Protein AF-A0A1U7SI12-F1 (afdb_monomer_lite)

Structure (mmCIF, N/CA/C/O backbone):
data_AF-A0A1U7SI12-F1
#
_entry.id   AF-A0A1U7SI12-F1
#
loop_
_atom_site.group_PDB
_atom_site.id
_atom_site.type_symbol
_atom_site.label_atom_id
_atom_site.label_alt_id
_atom_site.label_comp_id
_atom_site.label_asym_id
_atom_site.label_entity_id
_atom_site.label_seq_id
_atom_site.pdbx_PDB_ins_code
_atom_site.Cartn_x
_atom_site.Cartn_y
_atom_site.Cartn_z
_atom_site.occupancy
_atom_site.B_iso_or_equiv
_atom_site.auth_seq_id
_atom_site.auth_comp_id
_atom_site.auth_asym_id
_atom_site.auth_atom_id
_atom_site.pdbx_PDB_model_num
ATOM 1 N N . MET A 1 1 ? 0.589 -12.689 -17.140 1.00 35.66 1 MET A N 1
ATOM 2 C CA . MET A 1 1 ? -0.240 -11.622 -17.736 1.00 35.66 1 MET A CA 1
ATOM 3 C C . MET A 1 1 ? 0.011 -10.347 -16.959 1.00 35.66 1 MET A C 1
ATOM 5 O O . MET A 1 1 ? -0.126 -10.357 -15.743 1.00 35.66 1 MET A O 1
ATOM 9 N N . ALA A 1 2 ? 0.481 -9.301 -17.633 1.00 42.28 2 ALA A N 1
ATOM 10 C CA . ALA A 1 2 ? 0.691 -8.000 -17.023 1.00 42.28 2 ALA A CA 1
ATOM 11 C C . ALA A 1 2 ? -0.691 -7.340 -16.863 1.00 42.28 2 ALA A C 1
ATOM 13 O O . ALA A 1 2 ? -1.320 -6.998 -17.858 1.00 42.28 2 ALA A O 1
ATOM 14 N N . LEU A 1 3 ? -1.154 -7.161 -15.622 1.00 52.12 3 LEU A N 1
ATOM 15 C CA . LEU A 1 3 ? -2.296 -6.296 -15.285 1.00 52.12 3 LEU A CA 1
ATOM 16 C C . LEU A 1 3 ? -1.842 -4.918 -14.734 1.00 52.12 3 LEU A C 1
ATOM 18 O O . LEU A 1 3 ? -2.408 -4.471 -13.738 1.00 52.12 3 LEU A O 1
ATOM 22 N N . PRO A 1 4 ? -0.798 -4.235 -15.256 1.00 55.94 4 PRO A N 1
ATOM 23 C CA . PRO A 1 4 ? -0.305 -3.020 -14.614 1.00 55.94 4 PRO A CA 1
ATOM 24 C C . PRO A 1 4 ? -1.288 -1.856 -14.774 1.00 55.94 4 PRO A C 1
ATOM 26 O O . PRO A 1 4 ? -1.370 -1.011 -13.889 1.00 55.94 4 PRO A O 1
ATOM 29 N N . VAL A 1 5 ? -2.093 -1.837 -15.841 1.00 60.19 5 VAL A N 1
ATOM 30 C CA . VAL A 1 5 ? -3.100 -0.793 -16.061 1.00 60.19 5 VAL A CA 1
ATOM 31 C C . VAL A 1 5 ? -4.470 -1.335 -15.665 1.00 60.19 5 VAL A C 1
ATOM 33 O O . VAL A 1 5 ? -4.995 -2.246 -16.296 1.00 60.19 5 VAL A O 1
ATOM 36 N N . GLY A 1 6 ? -5.036 -0.796 -14.585 1.00 80.12 6 GLY A N 1
ATOM 37 C CA . GLY A 1 6 ? -6.414 -1.081 -14.175 1.00 80.12 6 GLY A CA 1
ATOM 38 C C . GLY A 1 6 ? -6.603 -2.135 -13.081 1.00 80.12 6 GLY A C 1
ATOM 39 O O . GLY A 1 6 ? -7.745 -2.340 -12.679 1.00 80.12 6 GLY A O 1
ATOM 40 N N . ARG A 1 7 ? -5.545 -2.755 -12.524 1.00 88.31 7 ARG A N 1
ATOM 41 C CA . ARG A 1 7 ? -5.695 -3.729 -11.414 1.00 88.31 7 ARG A CA 1
ATOM 42 C C . ARG A 1 7 ? -6.519 -3.171 -10.256 1.00 88.31 7 ARG A C 1
ATOM 44 O O . ARG A 1 7 ? -7.428 -3.843 -9.797 1.00 88.31 7 ARG A O 1
ATOM 51 N N . GLY A 1 8 ? -6.214 -1.950 -9.810 1.00 88.25 8 GLY A N 1
ATOM 52 C CA . GLY A 1 8 ? -6.926 -1.323 -8.693 1.00 88.25 8 GLY A CA 1
ATOM 53 C C . GLY A 1 8 ? -8.428 -1.172 -8.950 1.00 88.25 8 GLY A C 1
ATOM 54 O O . GLY A 1 8 ? -9.215 -1.413 -8.045 1.00 88.25 8 GLY A O 1
ATOM 55 N N . MET A 1 9 ? -8.818 -0.852 -10.189 1.00 90.56 9 MET A N 1
ATOM 56 C CA . MET A 1 9 ? -10.222 -0.784 -10.601 1.00 90.56 9 MET A CA 1
ATOM 57 C C . MET A 1 9 ? -10.852 -2.179 -10.665 1.00 90.56 9 MET A C 1
ATOM 59 O O . MET A 1 9 ? -11.943 -2.384 -10.149 1.00 90.56 9 MET A O 1
ATOM 63 N N . PHE A 1 10 ? -10.151 -3.143 -11.265 1.00 92.19 10 PHE A N 1
ATOM 64 C CA . PHE A 1 10 ? -10.634 -4.515 -11.420 1.00 92.19 10 PHE A CA 1
ATOM 65 C C . PHE A 1 10 ? -10.859 -5.225 -10.077 1.00 92.19 10 PHE A C 1
ATOM 67 O O . PHE A 1 10 ? -11.809 -5.986 -9.938 1.00 92.19 10 PHE A O 1
ATOM 74 N N . THR A 1 11 ? -9.996 -4.980 -9.088 1.00 93.25 11 THR A N 1
ATOM 75 C CA . THR A 1 11 ? -10.081 -5.616 -7.765 1.00 93.25 11 THR A CA 1
ATOM 76 C C . THR A 1 11 ? -10.726 -4.730 -6.706 1.00 93.25 11 THR A C 1
ATOM 78 O O . THR A 1 11 ? -10.615 -5.048 -5.527 1.00 93.25 11 THR A O 1
ATOM 81 N N . LEU A 1 12 ? -11.331 -3.596 -7.070 1.00 94.31 12 LEU A N 1
ATOM 82 C CA . LEU A 1 12 ? -11.880 -2.650 -6.097 1.00 94.31 12 LEU A CA 1
ATOM 83 C C . LEU A 1 12 ? -12.870 -3.362 -5.163 1.00 94.31 12 LEU A C 1
ATOM 85 O O . LEU A 1 12 ? -13.798 -4.024 -5.622 1.00 94.31 12 LEU A O 1
ATOM 89 N N . PHE A 1 13 ? -12.650 -3.237 -3.852 1.00 94.94 13 PHE A N 1
ATOM 90 C CA . PHE A 1 13 ? -13.490 -3.844 -2.810 1.00 94.94 13 PHE A CA 1
ATOM 91 C C . PHE A 1 13 ? -13.708 -5.363 -2.927 1.00 94.94 13 PHE A C 1
ATOM 93 O O . PHE A 1 13 ? -14.691 -5.893 -2.410 1.00 94.94 13 PHE A O 1
ATOM 100 N N . SER A 1 14 ? -12.786 -6.087 -3.564 1.00 94.06 14 SER A N 1
ATOM 101 C CA . SER A 1 14 ? -12.907 -7.530 -3.783 1.00 94.06 14 SER A CA 1
ATOM 102 C C . SER A 1 14 ? -12.294 -8.395 -2.672 1.00 94.06 14 SER A C 1
ATOM 104 O O . SER A 1 14 ? -12.282 -9.618 -2.798 1.00 94.06 14 SER A O 1
ATOM 106 N N . TYR A 1 15 ? -11.710 -7.806 -1.623 1.00 94.19 15 TYR A N 1
ATOM 107 C CA . TYR A 1 15 ? -10.921 -8.528 -0.620 1.00 94.19 15 TYR A CA 1
ATOM 108 C C . TYR A 1 15 ? -11.236 -8.088 0.812 1.00 94.19 15 TYR A C 1
ATOM 110 O O . TYR A 1 15 ? -11.331 -6.896 1.098 1.00 94.19 15 TYR A O 1
ATOM 118 N N . HIS A 1 16 ? -11.302 -9.057 1.725 1.00 93.75 16 HI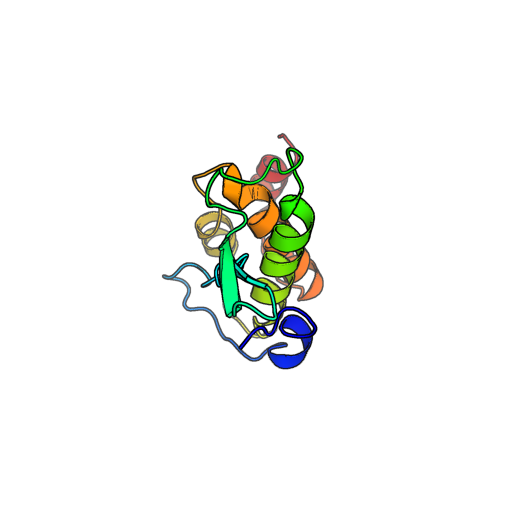S A N 1
ATOM 119 C CA . HIS A 1 16 ? -11.421 -8.836 3.165 1.00 93.75 16 HIS A CA 1
ATOM 120 C C . HIS A 1 16 ? -10.142 -9.353 3.846 1.00 93.75 16 HIS A C 1
ATOM 122 O O . HIS A 1 16 ? -9.909 -10.562 3.830 1.00 93.75 16 HIS A O 1
ATOM 128 N N . PRO A 1 17 ? -9.280 -8.475 4.394 1.00 92.25 17 PRO A N 1
ATOM 129 C CA . PRO A 1 17 ? -8.052 -8.886 5.065 1.00 92.25 17 PRO A CA 1
ATOM 130 C C . PRO A 1 17 ? -8.296 -9.743 6.304 1.00 92.25 17 PRO A C 1
ATOM 132 O O . PRO A 1 17 ? -9.235 -9.504 7.063 1.00 92.25 17 PRO A O 1
ATOM 135 N N . VAL A 1 18 ? -7.384 -10.686 6.534 1.00 91.50 18 VAL A N 1
ATOM 136 C CA . VAL A 1 18 ? -7.276 -11.416 7.796 1.00 91.50 18 VAL A CA 1
ATOM 137 C C . VAL A 1 18 ? -6.407 -10.580 8.750 1.00 91.50 18 VAL A C 1
ATOM 139 O O . VAL A 1 18 ? -5.267 -10.274 8.395 1.00 91.50 18 VAL A O 1
ATOM 142 N N . PRO A 1 19 ? -6.888 -10.198 9.949 1.00 86.75 19 PRO A N 1
ATOM 143 C CA . PRO A 1 19 ? -6.142 -9.329 10.870 1.00 86.75 19 PRO A CA 1
ATOM 144 C C . PRO A 1 19 ? -4.787 -9.881 11.335 1.00 86.75 19 PRO A C 1
ATOM 146 O O . PRO A 1 19 ? -3.938 -9.137 11.812 1.00 86.75 19 PRO A O 1
ATOM 149 N N . THR A 1 20 ? -4.566 -11.187 11.215 1.00 89.88 20 THR A N 1
ATOM 150 C CA . THR A 1 20 ? -3.314 -11.844 11.615 1.00 89.88 20 THR A CA 1
ATOM 151 C C . THR A 1 20 ? -2.303 -11.964 10.477 1.00 89.88 20 THR A C 1
ATOM 153 O O . THR A 1 20 ? -1.251 -12.568 10.667 1.00 89.88 20 THR A O 1
ATOM 156 N N . GLU A 1 21 ? -2.600 -11.414 9.297 1.00 90.44 21 GLU A N 1
ATOM 157 C CA . GLU A 1 21 ? -1.756 -11.536 8.110 1.00 90.44 21 GLU A CA 1
ATOM 158 C C . GLU A 1 21 ? -1.487 -10.172 7.463 1.00 90.44 21 GLU A C 1
ATOM 160 O O . GLU A 1 21 ? -2.359 -9.292 7.460 1.00 90.44 21 GLU A O 1
ATOM 165 N N . PRO A 1 22 ? -0.288 -9.967 6.886 1.00 90.56 22 PRO A N 1
ATOM 166 C CA . PRO A 1 22 ? -0.019 -8.766 6.119 1.00 90.56 22 PRO A CA 1
ATOM 167 C C . PRO A 1 22 ? -0.800 -8.815 4.804 1.00 90.56 22 PRO A C 1
ATOM 169 O O . PRO A 1 22 ? -1.064 -9.876 4.236 1.00 90.56 22 PRO A O 1
ATOM 172 N N . LEU A 1 23 ? -1.143 -7.648 4.277 1.00 91.81 23 LEU A N 1
ATOM 173 C CA . LEU A 1 23 ? -1.773 -7.534 2.978 1.00 91.81 23 LEU A CA 1
ATOM 174 C C . LEU A 1 23 ? -0.799 -8.017 1.894 1.00 91.81 23 LEU A C 1
ATOM 176 O O . LEU A 1 23 ? 0.283 -7.445 1.745 1.00 91.81 23 LEU A O 1
ATOM 180 N N . PRO A 1 24 ? -1.173 -9.007 1.066 1.00 90.69 24 PRO A N 1
ATOM 181 C CA . PRO A 1 24 ? -0.307 -9.430 -0.019 1.00 90.69 24 PRO A CA 1
ATOM 182 C C . PRO A 1 24 ? -0.267 -8.342 -1.098 1.00 90.69 24 PRO A C 1
ATOM 184 O O . PRO A 1 24 ? -1.293 -8.036 -1.725 1.00 90.69 24 PRO A O 1
ATOM 187 N N . ILE A 1 25 ? 0.923 -7.779 -1.320 1.00 90.56 25 ILE A N 1
ATOM 188 C CA . ILE A 1 25 ? 1.232 -6.844 -2.406 1.00 90.56 25 ILE A CA 1
ATOM 189 C C . ILE A 1 25 ? 2.029 -7.614 -3.474 1.00 90.56 25 ILE A C 1
ATOM 191 O O . ILE A 1 25 ? 3.141 -8.068 -3.202 1.00 90.56 25 ILE A O 1
ATOM 195 N N . PRO A 1 26 ? 1.474 -7.828 -4.682 1.00 88.88 26 PRO A N 1
ATOM 196 C CA . PRO A 1 26 ? 2.183 -8.536 -5.746 1.00 88.88 26 PRO A CA 1
ATOM 197 C C . PRO A 1 26 ? 3.437 -7.774 -6.181 1.00 88.88 26 PRO A C 1
ATOM 199 O O . PRO A 1 26 ? 3.367 -6.565 -6.379 1.00 88.88 26 PRO A O 1
ATOM 202 N N . LYS A 1 27 ? 4.555 -8.473 -6.401 1.00 87.75 27 LYS A N 1
ATOM 203 C CA . LYS A 1 27 ? 5.787 -7.853 -6.913 1.00 87.75 27 LYS A CA 1
ATOM 204 C C . LYS A 1 27 ? 5.580 -7.292 -8.320 1.00 87.75 27 LYS A C 1
ATOM 206 O O . LYS A 1 27 ? 4.895 -7.903 -9.146 1.00 87.75 27 LYS A O 1
ATOM 211 N N . LEU A 1 28 ? 6.218 -6.161 -8.608 1.00 85.62 28 LEU A N 1
ATOM 212 C CA . LEU A 1 28 ? 6.275 -5.624 -9.963 1.00 85.62 28 LEU A CA 1
ATOM 213 C C . LEU A 1 28 ? 7.051 -6.579 -10.870 1.00 85.62 28 LEU A C 1
ATOM 215 O O . LEU A 1 28 ? 8.161 -7.001 -10.550 1.00 85.62 28 LEU A O 1
ATOM 219 N N . ASN A 1 29 ? 6.467 -6.902 -12.021 1.00 86.81 29 ASN A N 1
ATOM 220 C CA . ASN A 1 29 ? 7.175 -7.629 -13.060 1.00 86.81 29 ASN A CA 1
ATOM 221 C C . ASN A 1 29 ? 7.873 -6.621 -13.977 1.00 86.81 29 ASN A C 1
ATOM 223 O O . ASN A 1 29 ? 7.220 -5.980 -14.798 1.00 86.81 29 ASN A O 1
ATOM 227 N N . LEU A 1 30 ? 9.188 -6.495 -13.813 1.00 86.00 30 LEU A N 1
ATOM 228 C CA . LEU A 1 30 ? 10.043 -5.608 -14.605 1.00 86.00 30 LEU A CA 1
ATOM 229 C C . LEU A 1 30 ? 10.761 -6.345 -15.747 1.00 86.00 30 LEU A C 1
ATOM 231 O O . LEU A 1 30 ? 11.734 -5.841 -16.306 1.00 86.00 30 LEU A O 1
ATOM 235 N N . THR A 1 31 ? 10.277 -7.540 -16.095 1.00 87.12 31 THR A N 1
ATOM 236 C CA . THR A 1 31 ? 10.771 -8.295 -17.244 1.00 87.12 31 THR A CA 1
ATOM 237 C C . THR A 1 31 ? 9.991 -7.920 -18.499 1.00 87.12 31 THR A C 1
ATOM 239 O O . THR A 1 31 ? 8.759 -7.871 -18.514 1.00 87.12 31 THR A O 1
ATOM 242 N N . GLY A 1 32 ? 10.722 -7.654 -19.571 1.00 85.69 32 GLY A N 1
ATOM 243 C CA . GLY A 1 32 ? 10.207 -7.442 -20.914 1.00 85.69 32 GLY A CA 1
ATOM 244 C C . GLY A 1 32 ? 10.729 -8.509 -21.868 1.00 85.69 32 GLY A C 1
ATOM 245 O O . GLY A 1 32 ? 11.648 -9.263 -21.555 1.00 85.69 32 GLY A O 1
ATOM 246 N N . ARG A 1 33 ? 10.152 -8.571 -23.066 1.00 87.81 33 ARG A N 1
ATOM 247 C CA . ARG A 1 33 ? 10.707 -9.343 -24.183 1.00 87.81 33 ARG A CA 1
ATOM 248 C C . ARG A 1 33 ? 11.039 -8.390 -25.315 1.00 87.81 33 ARG A C 1
ATOM 250 O O . ARG A 1 33 ? 10.225 -7.524 -25.618 1.00 87.81 33 ARG A O 1
ATOM 257 N N . ALA A 1 34 ? 12.203 -8.567 -25.932 1.00 82.62 34 ALA A N 1
ATOM 258 C CA . ALA A 1 34 ? 12.654 -7.773 -27.070 1.00 82.62 34 ALA A CA 1
ATOM 259 C C . ALA A 1 34 ? 12.503 -8.573 -28.382 1.00 82.62 34 ALA A C 1
ATOM 261 O O . ALA A 1 34 ? 13.283 -9.500 -28.638 1.00 82.62 34 ALA A O 1
ATOM 262 N N . PRO A 1 35 ? 11.502 -8.264 -29.228 1.00 83.56 35 PRO A N 1
ATOM 263 C CA . PRO A 1 35 ? 11.427 -8.794 -30.588 1.00 83.56 35 PRO A CA 1
ATOM 264 C C . PRO A 1 35 ? 12.580 -8.257 -31.460 1.00 83.56 35 PRO A C 1
ATOM 266 O O . PRO A 1 35 ? 13.080 -7.167 -31.186 1.00 83.56 35 PRO A O 1
ATOM 269 N N . PRO A 1 36 ? 13.011 -8.972 -32.521 1.00 86.06 36 PRO A N 1
ATOM 270 C CA . PRO A 1 36 ? 12.506 -10.260 -33.014 1.00 86.06 36 PRO A CA 1
ATOM 271 C C . PRO A 1 36 ? 13.150 -11.486 -32.343 1.00 86.06 36 PRO A C 1
ATOM 273 O O . PRO A 1 36 ? 12.642 -12.592 -32.483 1.00 86.06 36 PRO A O 1
ATOM 276 N N . ARG A 1 37 ? 14.250 -11.312 -31.595 1.00 81.88 37 ARG A N 1
ATOM 277 C CA . ARG A 1 37 ? 14.999 -12.420 -30.967 1.00 81.88 37 ARG A CA 1
ATOM 278 C C . ARG A 1 37 ? 14.290 -13.056 -29.765 1.00 81.88 37 ARG A C 1
ATOM 280 O O . ARG A 1 37 ? 14.751 -14.079 -29.273 1.00 81.88 37 ARG A O 1
ATOM 287 N N . ASN A 1 38 ? 13.177 -12.471 -29.311 1.00 81.06 38 ASN A N 1
ATOM 288 C CA . ASN A 1 38 ? 12.380 -12.939 -28.172 1.00 81.06 38 ASN A CA 1
ATOM 289 C C . ASN A 1 38 ? 13.208 -13.079 -26.876 1.00 81.06 38 ASN A C 1
ATOM 291 O O . ASN A 1 38 ? 12.867 -13.862 -25.991 1.00 81.06 38 ASN A O 1
ATOM 295 N N . THR A 1 39 ? 14.301 -12.317 -26.767 1.00 84.94 39 THR A N 1
ATOM 296 C CA . THR A 1 39 ? 15.174 -12.303 -25.593 1.00 84.94 39 THR A CA 1
ATOM 297 C C . THR A 1 39 ? 14.441 -11.651 -24.426 1.00 84.94 39 THR A C 1
ATOM 299 O O . THR A 1 39 ? 13.856 -10.576 -24.586 1.00 84.94 39 THR A O 1
ATOM 302 N N . THR A 1 40 ? 14.474 -12.287 -23.253 1.00 85.12 40 THR A N 1
ATOM 303 C CA . THR A 1 40 ? 13.964 -11.689 -22.014 1.00 85.12 40 THR A CA 1
ATOM 304 C C . THR A 1 40 ? 14.949 -10.640 -21.516 1.00 85.12 40 THR A C 1
ATOM 306 O O . THR A 1 40 ? 16.132 -10.925 -21.349 1.00 85.12 40 THR A O 1
ATOM 309 N N . VAL A 1 41 ? 14.449 -9.436 -21.273 1.00 85.31 41 VAL A N 1
ATOM 310 C CA . VAL A 1 41 ? 15.189 -8.318 -20.694 1.00 85.31 41 VAL A CA 1
ATOM 311 C C . VAL A 1 41 ? 14.653 -8.111 -19.284 1.00 85.31 41 VAL A C 1
ATOM 313 O O . VAL A 1 41 ? 13.451 -7.934 -19.121 1.00 85.31 41 VAL A O 1
ATOM 316 N N . ASP A 1 42 ? 15.513 -8.150 -18.272 1.00 86.00 42 ASP A N 1
ATOM 317 C CA . ASP A 1 42 ? 15.130 -7.874 -16.884 1.00 86.00 42 ASP A CA 1
ATOM 318 C C . ASP A 1 42 ? 15.826 -6.604 -16.400 1.00 86.00 42 ASP A C 1
ATOM 320 O O . ASP A 1 42 ? 17.058 -6.540 -16.356 1.00 86.00 42 ASP A O 1
ATOM 324 N N . LEU A 1 43 ? 15.029 -5.601 -16.026 1.00 80.44 43 LEU A N 1
ATOM 325 C CA . LEU A 1 43 ? 15.528 -4.330 -15.500 1.00 80.44 43 LEU A CA 1
ATOM 326 C C . LEU A 1 43 ? 16.238 -4.487 -14.145 1.00 80.44 43 LEU A C 1
ATOM 328 O O . LEU A 1 43 ? 17.039 -3.633 -13.789 1.00 80.44 43 LEU A O 1
ATOM 332 N N . ASN A 1 44 ? 16.007 -5.583 -13.413 1.00 77.50 44 ASN A N 1
ATOM 333 C CA . ASN A 1 44 ? 16.699 -5.869 -12.152 1.00 77.50 44 ASN A CA 1
ATOM 334 C C . ASN A 1 44 ? 18.040 -6.595 -12.339 1.00 77.50 44 ASN A C 1
ATOM 336 O O . ASN A 1 44 ? 18.740 -6.846 -11.362 1.00 77.50 44 ASN A O 1
ATOM 340 N N . SER A 1 45 ? 18.407 -6.965 -13.571 1.00 74.56 45 SER A N 1
ATOM 341 C CA . SER A 1 45 ? 19.580 -7.813 -13.827 1.00 74.56 45 SER A CA 1
ATOM 342 C C . SER A 1 45 ? 20.933 -7.109 -13.664 1.00 74.56 45 SER A C 1
ATOM 344 O O . SER A 1 45 ? 21.964 -7.744 -13.862 1.00 74.56 45 SER A O 1
ATOM 346 N N . GLY A 1 46 ? 20.952 -5.808 -13.351 1.00 70.38 46 GLY A N 1
ATOM 347 C CA . GLY A 1 46 ? 22.178 -5.007 -13.227 1.00 70.38 46 GLY A CA 1
ATOM 348 C C . GLY A 1 46 ? 22.889 -4.716 -14.555 1.00 70.38 46 GLY A C 1
ATOM 349 O O . GLY A 1 46 ? 23.868 -3.984 -14.571 1.00 70.38 46 GLY A O 1
ATOM 350 N N . ASN A 1 47 ? 22.386 -5.251 -15.673 1.00 70.75 47 ASN A N 1
ATOM 351 C CA . ASN A 1 47 ? 22.952 -5.059 -17.015 1.00 70.75 47 ASN A CA 1
ATOM 352 C C . ASN A 1 47 ? 22.445 -3.788 -17.716 1.00 70.75 47 ASN A C 1
ATOM 354 O O . ASN A 1 47 ? 22.785 -3.544 -18.872 1.00 70.75 47 ASN A O 1
ATOM 358 N N . ILE A 1 48 ? 21.562 -3.031 -17.063 1.00 75.94 48 ILE A N 1
ATOM 359 C CA . ILE A 1 48 ? 20.910 -1.841 -17.608 1.00 75.94 48 ILE A CA 1
ATOM 360 C C . ILE A 1 48 ? 21.116 -0.718 -16.603 1.00 75.94 48 ILE A C 1
ATOM 362 O O . ILE A 1 48 ? 20.722 -0.854 -15.444 1.00 75.94 48 ILE A O 1
ATOM 366 N N . ASP A 1 49 ? 21.699 0.388 -17.060 1.00 76.25 49 ASP A N 1
ATOM 367 C CA . ASP A 1 49 ? 21.817 1.600 -16.258 1.00 76.25 49 ASP A CA 1
ATOM 368 C C . ASP A 1 49 ? 20.431 2.221 -16.082 1.00 76.25 49 ASP A C 1
ATOM 370 O O . ASP A 1 49 ? 19.865 2.846 -16.983 1.00 76.25 49 ASP A O 1
ATOM 374 N N . VAL A 1 50 ? 19.857 1.996 -14.905 1.00 76.62 50 VAL A N 1
ATOM 375 C CA . VAL A 1 50 ? 18.551 2.514 -14.517 1.00 76.62 50 VAL A CA 1
ATOM 376 C C . VAL A 1 50 ? 18.752 3.712 -13.587 1.00 76.62 50 VAL A C 1
ATOM 378 O O . VAL A 1 50 ? 19.469 3.585 -12.592 1.00 76.62 50 VAL A O 1
ATOM 381 N N . PRO A 1 51 ? 18.115 4.870 -13.853 1.00 81.88 51 PRO A N 1
ATOM 382 C CA . PRO A 1 51 ? 18.187 6.009 -12.951 1.00 81.88 51 PRO A CA 1
ATOM 383 C C . PRO A 1 51 ? 17.761 5.637 -11.521 1.00 81.88 51 PRO A C 1
ATOM 385 O O . PRO A 1 51 ? 16.767 4.917 -11.340 1.00 81.88 51 PRO A O 1
ATOM 388 N N . PRO A 1 52 ? 18.459 6.149 -10.492 1.00 74.00 52 PRO A N 1
ATOM 389 C CA . PRO A 1 52 ? 18.052 5.936 -9.111 1.00 74.00 52 PRO A CA 1
ATOM 390 C C . PRO A 1 52 ? 16.660 6.540 -8.929 1.00 74.00 52 PRO A C 1
ATOM 392 O O . PRO A 1 52 ? 16.532 7.732 -9.162 1.00 74.00 52 PRO A O 1
ATOM 395 N N . ASN A 1 53 ? 15.672 5.737 -8.492 1.00 79.31 53 ASN A N 1
ATOM 396 C CA . ASN A 1 53 ? 14.231 6.047 -8.321 1.00 79.31 53 ASN A CA 1
ATOM 397 C C . ASN A 1 53 ? 13.260 5.672 -9.463 1.00 79.31 53 ASN A C 1
ATOM 399 O O . ASN A 1 53 ? 12.058 5.898 -9.302 1.00 79.31 53 ASN A O 1
ATOM 403 N N . MET A 1 54 ? 13.716 5.068 -10.567 1.00 84.00 54 MET A N 1
ATOM 404 C CA . MET A 1 54 ? 12.849 4.759 -11.722 1.00 84.00 54 MET A CA 1
ATOM 405 C C . MET A 1 54 ? 11.585 3.953 -11.351 1.00 84.00 54 MET A C 1
ATOM 407 O O . MET A 1 54 ? 10.534 4.102 -11.973 1.00 84.00 54 MET A O 1
ATOM 411 N N . THR A 1 55 ? 11.662 3.112 -10.316 1.00 85.88 55 THR A N 1
ATOM 412 C CA . THR A 1 55 ? 10.561 2.247 -9.865 1.00 85.88 55 THR A CA 1
ATOM 413 C C . THR A 1 55 ? 9.649 2.890 -8.817 1.00 85.88 55 THR A C 1
ATOM 415 O O . THR A 1 55 ? 8.588 2.337 -8.536 1.00 85.88 55 THR A O 1
ATOM 418 N N . SER A 1 56 ? 9.990 4.060 -8.263 1.00 89.31 56 SER A N 1
ATOM 419 C CA . SER A 1 56 ? 9.294 4.643 -7.104 1.00 89.31 56 SER A CA 1
ATOM 420 C C . SER A 1 56 ? 7.795 4.841 -7.333 1.00 89.31 56 SER A C 1
ATOM 422 O O . SER A 1 56 ? 6.986 4.408 -6.514 1.00 89.31 56 SER A O 1
ATOM 424 N N . TRP A 1 57 ? 7.407 5.429 -8.469 1.00 89.62 57 TRP A N 1
ATOM 425 C CA . TRP A 1 57 ? 5.996 5.647 -8.808 1.00 89.62 57 TRP A CA 1
ATOM 426 C C . TRP A 1 57 ? 5.251 4.347 -9.105 1.00 89.62 57 TRP A C 1
ATOM 428 O O . TRP A 1 57 ? 4.111 4.177 -8.674 1.00 89.62 57 TRP A O 1
ATOM 438 N N . ALA A 1 58 ? 5.892 3.405 -9.800 1.00 90.06 58 ALA A N 1
ATOM 439 C CA . ALA A 1 58 ? 5.294 2.103 -10.073 1.00 90.06 58 ALA A CA 1
ATOM 440 C C . ALA A 1 58 ? 5.021 1.345 -8.764 1.00 90.06 58 ALA A C 1
ATOM 442 O O . ALA A 1 58 ? 3.926 0.817 -8.578 1.00 90.06 58 ALA A O 1
ATOM 443 N N . SER A 1 59 ? 5.977 1.359 -7.833 1.00 91.25 59 SER A N 1
ATOM 444 C CA . SER A 1 59 ? 5.843 0.776 -6.497 1.00 91.25 59 SER A CA 1
ATOM 445 C C . SER A 1 59 ? 4.753 1.479 -5.686 1.00 91.25 59 SER A C 1
ATOM 447 O O . SER A 1 59 ? 3.881 0.825 -5.116 1.00 91.25 59 SER A O 1
ATOM 449 N N . PHE A 1 60 ? 4.715 2.812 -5.701 1.00 93.44 60 PHE A N 1
ATOM 450 C CA . PHE A 1 60 ? 3.648 3.576 -5.056 1.00 93.44 60 PHE A CA 1
ATOM 451 C C . PHE A 1 60 ? 2.2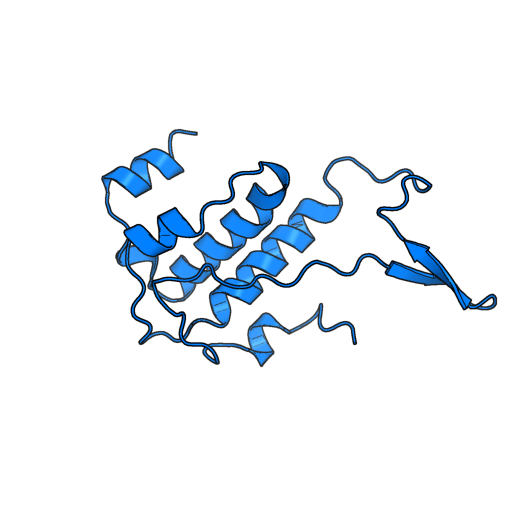58 3.177 -5.576 1.00 93.44 60 PHE A C 1
ATOM 453 O O . PHE A 1 60 ? 1.389 2.784 -4.797 1.00 93.44 60 PHE A O 1
ATOM 460 N N . HIS A 1 61 ? 2.048 3.174 -6.894 1.00 93.06 61 HIS A N 1
ATOM 461 C CA . HIS A 1 61 ? 0.771 2.765 -7.485 1.00 93.06 61 HIS A CA 1
ATOM 462 C C . HIS A 1 61 ? 0.442 1.286 -7.247 1.00 93.06 61 HIS A C 1
ATOM 464 O O . HIS A 1 61 ? -0.733 0.936 -7.105 1.00 93.06 61 HIS A O 1
ATOM 470 N N . ASN A 1 62 ? 1.453 0.419 -7.150 1.00 93.25 62 ASN A N 1
ATOM 471 C CA . ASN A 1 62 ? 1.275 -0.975 -6.758 1.00 93.25 62 ASN A CA 1
ATOM 472 C C . ASN A 1 62 ? 0.671 -1.076 -5.350 1.00 93.25 62 ASN A C 1
ATOM 474 O O . ASN A 1 62 ? -0.310 -1.797 -5.153 1.00 93.25 62 ASN A O 1
ATOM 478 N N . GLY A 1 63 ? 1.197 -0.294 -4.407 1.00 94.19 63 GLY A N 1
ATOM 479 C CA . GLY A 1 63 ? 0.652 -0.142 -3.061 1.00 94.19 63 GLY A CA 1
ATOM 480 C C . GLY A 1 63 ? -0.788 0.366 -3.053 1.00 94.19 63 GLY A C 1
ATOM 481 O O . GLY A 1 63 ? -1.654 -0.257 -2.438 1.00 94.19 63 GLY A O 1
ATOM 482 N N . VAL A 1 64 ? -1.076 1.435 -3.806 1.00 95.38 64 VAL A N 1
ATOM 483 C CA . VAL A 1 64 ? -2.437 1.995 -3.925 1.00 95.38 64 VAL A CA 1
ATOM 484 C C . VAL A 1 64 ? -3.414 0.935 -4.430 1.00 95.38 64 VAL A C 1
ATOM 486 O O . VAL A 1 64 ? -4.445 0.684 -3.812 1.00 95.38 64 VAL A O 1
ATOM 489 N N . ALA A 1 65 ? -3.078 0.251 -5.525 1.00 94.69 65 ALA A N 1
ATOM 490 C CA . ALA A 1 65 ? -3.933 -0.789 -6.086 1.00 94.69 65 ALA A CA 1
ATOM 491 C C . ALA A 1 65 ? -4.112 -1.975 -5.125 1.00 94.69 65 ALA A C 1
ATOM 493 O O . ALA A 1 65 ? -5.172 -2.598 -5.114 1.00 94.69 65 ALA A O 1
ATOM 494 N N . ALA A 1 66 ? -3.091 -2.303 -4.327 1.00 94.19 66 ALA A N 1
ATOM 495 C CA . ALA A 1 66 ? -3.203 -3.334 -3.305 1.00 94.19 66 ALA A CA 1
ATOM 496 C C . ALA A 1 66 ? -4.085 -2.897 -2.130 1.00 94.19 66 ALA A C 1
ATOM 498 O O . ALA A 1 66 ? -4.793 -3.743 -1.608 1.00 94.19 66 ALA A O 1
ATOM 499 N N . GLY A 1 67 ? -4.094 -1.622 -1.733 1.00 94.25 67 GLY A N 1
ATOM 500 C CA . GLY A 1 67 ? -4.983 -1.123 -0.680 1.00 94.25 67 GLY A CA 1
ATOM 501 C C . GLY A 1 67 ? -6.437 -0.952 -1.136 1.00 94.25 67 GLY A C 1
ATOM 502 O O . GLY A 1 67 ? -7.350 -1.323 -0.402 1.00 94.25 67 GLY A O 1
ATOM 503 N N . LEU A 1 68 ? -6.672 -0.487 -2.371 1.00 94.81 68 LEU A N 1
ATOM 504 C CA . LEU A 1 68 ? -8.023 -0.263 -2.915 1.00 94.81 68 LEU A CA 1
ATOM 505 C C . LEU A 1 68 ? -8.865 -1.543 -2.976 1.00 94.81 68 LEU A C 1
ATOM 507 O O . LEU A 1 68 ? -10.089 -1.486 -2.874 1.00 94.81 68 LEU A O 1
ATOM 511 N N . LYS A 1 69 ? -8.229 -2.715 -3.086 1.00 94.75 69 LYS A N 1
ATOM 512 C CA . LYS A 1 69 ? -8.963 -3.986 -3.090 1.00 94.75 69 LYS A CA 1
ATOM 513 C C . LYS A 1 69 ? -9.689 -4.283 -1.777 1.00 94.75 69 LYS A C 1
ATOM 515 O O . LYS A 1 69 ? -10.570 -5.136 -1.754 1.00 94.75 69 LYS A O 1
ATOM 520 N N . ILE A 1 70 ? -9.313 -3.618 -0.685 1.00 95.12 70 ILE A N 1
ATOM 521 C CA . ILE A 1 70 ? -9.874 -3.878 0.636 1.00 95.12 70 ILE A CA 1
ATOM 522 C C . ILE A 1 70 ? -11.294 -3.325 0.727 1.00 95.12 70 ILE A C 1
ATOM 524 O O . ILE A 1 70 ? -11.505 -2.122 0.596 1.00 95.12 70 ILE A O 1
ATOM 528 N N . ALA A 1 71 ? -12.261 -4.196 1.001 1.00 93.31 71 ALA A N 1
ATOM 529 C CA . ALA A 1 71 ? -13.665 -3.832 1.109 1.00 93.31 71 ALA A CA 1
ATOM 530 C C . ALA A 1 71 ? -13.931 -2.850 2.276 1.00 93.31 71 ALA A C 1
ATOM 532 O O . ALA A 1 71 ? -13.272 -2.950 3.321 1.00 93.31 71 ALA A O 1
ATOM 533 N N . PRO A 1 72 ? -14.917 -1.936 2.167 1.00 87.50 72 PRO A N 1
ATOM 534 C CA . PRO A 1 72 ? -15.203 -0.929 3.197 1.00 87.50 72 PRO A CA 1
ATOM 535 C C . PRO A 1 72 ? -15.605 -1.512 4.562 1.00 87.50 72 PRO A C 1
ATOM 537 O O . PRO A 1 72 ? -15.269 -0.945 5.594 1.00 87.50 72 PRO A O 1
ATOM 540 N N . ALA A 1 73 ? -16.264 -2.675 4.593 1.00 86.00 73 ALA A N 1
ATOM 541 C CA . ALA A 1 73 ? -16.692 -3.341 5.830 1.00 86.00 73 ALA A CA 1
ATOM 542 C C . ALA A 1 73 ? -15.593 -4.203 6.493 1.00 86.00 73 ALA A C 1
ATOM 544 O O . ALA A 1 73 ? -15.868 -4.982 7.407 1.00 86.00 73 ALA A O 1
ATOM 545 N N . SER A 1 74 ? -14.341 -4.087 6.038 1.00 89.62 74 SER A N 1
ATOM 546 C CA . SER A 1 74 ? -13.226 -4.873 6.570 1.00 89.62 74 SER A CA 1
ATOM 547 C C . SER A 1 74 ? -12.858 -4.481 8.005 1.00 89.62 74 SER A C 1
ATOM 549 O O . SER A 1 74 ? -12.804 -3.298 8.363 1.00 89.62 74 SER A O 1
ATOM 551 N N . GLN A 1 75 ? -12.527 -5.491 8.811 1.00 87.00 75 GLN A N 1
ATOM 552 C CA . GLN A 1 75 ? -12.053 -5.353 10.191 1.00 87.00 75 GLN A CA 1
ATOM 553 C C . GLN A 1 75 ? -10.571 -4.947 10.222 1.00 87.00 75 GLN A C 1
ATOM 555 O O . GLN A 1 75 ? -9.703 -5.710 10.629 1.00 87.00 75 GLN A O 1
ATOM 560 N N . ILE A 1 76 ? -10.280 -3.746 9.722 1.00 90.38 76 ILE A N 1
ATOM 561 C CA . ILE A 1 76 ? -8.964 -3.109 9.837 1.00 90.38 76 ILE A CA 1
ATOM 562 C C . ILE A 1 76 ? -8.926 -2.290 11.121 1.00 90.38 76 ILE A C 1
ATOM 564 O O . ILE A 1 76 ? -9.841 -1.500 11.347 1.00 90.38 76 ILE A O 1
ATOM 568 N N . ASP A 1 77 ? -7.863 -2.429 11.907 1.00 90.19 77 ASP A N 1
ATOM 569 C CA . ASP A 1 77 ? -7.569 -1.603 13.074 1.00 90.19 77 ASP A CA 1
ATOM 570 C C . ASP A 1 77 ? -6.174 -0.952 12.978 1.00 90.19 77 ASP A C 1
ATOM 572 O O . ASP A 1 77 ? -5.379 -1.224 12.073 1.00 90.19 77 ASP A O 1
ATOM 576 N N . SER A 1 78 ? -5.876 -0.052 13.917 1.00 89.69 78 SER A N 1
ATOM 577 C CA . SER A 1 78 ? -4.590 0.653 13.989 1.00 89.69 78 SER A CA 1
ATOM 578 C C . SER A 1 78 ? -3.394 -0.308 14.082 1.00 89.69 78 SER A C 1
ATOM 580 O O . SER A 1 78 ? -2.358 -0.074 13.456 1.00 89.69 78 SER A O 1
ATOM 582 N N . ALA A 1 79 ? -3.539 -1.403 14.838 1.00 90.56 79 ALA A N 1
ATOM 583 C CA . ALA A 1 79 ? -2.486 -2.394 15.038 1.00 90.56 79 ALA A CA 1
ATOM 584 C C . ALA A 1 79 ? -2.146 -3.118 13.730 1.00 90.56 79 ALA A C 1
ATOM 586 O O . ALA A 1 79 ? -0.970 -3.253 13.393 1.00 90.56 79 ALA A O 1
ATOM 587 N N . TRP A 1 80 ? -3.156 -3.499 12.948 1.00 92.81 80 TRP A N 1
ATOM 588 C CA . TRP A 1 80 ? -2.973 -4.123 11.644 1.00 92.81 80 TRP A CA 1
ATOM 589 C C . TRP A 1 80 ? -2.310 -3.178 10.637 1.00 92.81 80 TRP A C 1
ATOM 591 O O . TRP A 1 80 ? -1.421 -3.592 9.890 1.00 92.81 80 TRP A O 1
ATOM 601 N N . ILE A 1 81 ? -2.667 -1.889 10.633 1.00 91.81 81 ILE A N 1
ATOM 602 C CA . ILE A 1 81 ? -2.016 -0.896 9.757 1.00 91.81 81 ILE A CA 1
ATOM 603 C C . ILE A 1 81 ? -0.515 -0.793 10.070 1.00 91.81 81 ILE A C 1
ATOM 605 O O . ILE A 1 81 ? 0.308 -0.766 9.150 1.00 91.81 81 ILE A O 1
ATOM 609 N N . VAL A 1 82 ? -0.150 -0.773 11.357 1.00 90.88 82 VAL A N 1
ATOM 610 C CA . VAL A 1 82 ? 1.252 -0.760 11.807 1.00 90.88 82 VAL A CA 1
ATOM 611 C C . VAL A 1 82 ? 1.951 -2.087 11.510 1.00 90.88 82 VAL A C 1
ATOM 613 O O . VAL A 1 82 ? 3.108 -2.079 11.097 1.00 90.88 82 VAL A O 1
ATOM 616 N N . TYR A 1 83 ? 1.258 -3.218 11.643 1.00 91.06 83 TYR A N 1
ATOM 617 C CA . TYR A 1 83 ? 1.793 -4.541 11.315 1.00 91.06 83 TYR A CA 1
ATOM 618 C C . TYR A 1 83 ? 2.207 -4.660 9.839 1.00 91.06 83 TYR A C 1
ATOM 620 O O . TYR A 1 83 ? 3.196 -5.314 9.518 1.00 91.06 83 TYR A O 1
ATOM 628 N N . ASN A 1 84 ? 1.503 -3.963 8.944 1.00 91.12 84 ASN A N 1
ATOM 629 C CA . ASN A 1 84 ? 1.830 -3.898 7.519 1.00 91.12 84 ASN A CA 1
ATOM 630 C C . ASN A 1 84 ? 3.027 -2.986 7.187 1.00 91.12 84 ASN A C 1
ATOM 632 O O . ASN A 1 84 ? 3.441 -2.930 6.027 1.00 91.12 84 ASN A O 1
ATOM 636 N N . LYS A 1 85 ? 3.586 -2.255 8.160 1.00 89.94 85 LYS A N 1
ATOM 637 C CA . LYS A 1 85 ? 4.719 -1.352 7.929 1.00 89.94 85 LYS A CA 1
ATOM 638 C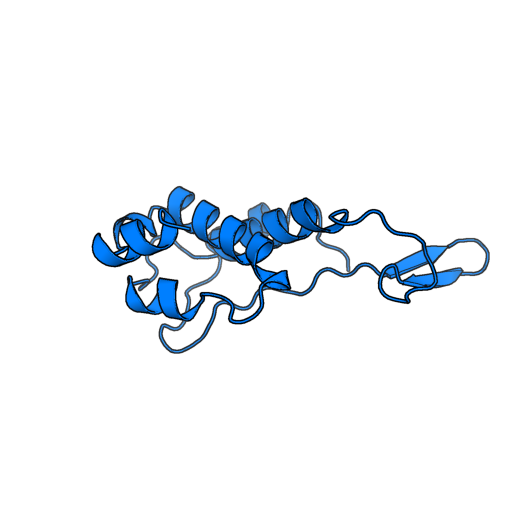 C . LYS A 1 85 ? 5.957 -2.160 7.510 1.00 89.94 85 LYS A C 1
ATOM 640 O O . LYS A 1 85 ? 6.371 -3.069 8.233 1.00 89.94 85 LYS A O 1
ATOM 645 N N . PRO A 1 86 ? 6.584 -1.846 6.364 1.00 86.88 86 PRO A N 1
ATOM 646 C CA . PRO A 1 86 ? 7.719 -2.609 5.878 1.00 86.88 86 PRO A CA 1
ATOM 647 C C . PRO A 1 86 ? 8.941 -2.407 6.774 1.00 86.88 86 PRO A C 1
ATOM 649 O O . PRO A 1 86 ? 9.232 -1.298 7.223 1.00 86.88 86 PRO A O 1
ATOM 652 N N . LYS A 1 87 ? 9.703 -3.486 6.976 1.00 83.44 87 LYS A N 1
ATOM 653 C CA . LYS A 1 87 ? 10.999 -3.450 7.677 1.00 83.44 87 LYS A CA 1
ATOM 654 C C . LYS A 1 87 ? 12.128 -2.890 6.804 1.00 83.44 87 LYS A C 1
ATOM 656 O O . LYS A 1 87 ? 13.123 -2.405 7.329 1.00 83.44 87 LYS A O 1
ATOM 661 N N . HIS A 1 88 ? 11.969 -2.956 5.482 1.00 83.38 88 HIS A N 1
ATOM 662 C CA . HIS A 1 88 ? 12.972 -2.540 4.504 1.00 83.38 88 HIS A CA 1
ATOM 663 C C . HIS A 1 88 ? 12.569 -1.223 3.837 1.00 83.38 88 HIS A C 1
ATOM 665 O O . HIS A 1 88 ? 11.427 -1.070 3.400 1.00 83.38 88 HIS A O 1
ATOM 671 N N . ALA A 1 89 ? 13.517 -0.288 3.727 1.00 78.31 89 ALA A N 1
ATOM 672 C CA . ALA A 1 89 ? 13.284 1.034 3.142 1.00 78.31 89 ALA A CA 1
ATOM 673 C C . ALA A 1 89 ? 12.882 0.976 1.656 1.00 78.31 89 ALA A C 1
ATOM 675 O O . ALA A 1 89 ? 12.147 1.837 1.186 1.00 78.31 89 ALA A O 1
ATOM 676 N N . GLU A 1 90 ? 13.290 -0.070 0.934 1.00 76.06 90 GLU A N 1
ATOM 677 C CA . GLU A 1 90 ? 12.950 -0.286 -0.481 1.00 76.06 90 GLU A CA 1
ATOM 678 C C . GLU A 1 90 ? 11.437 -0.411 -0.728 1.00 76.06 90 GLU A C 1
ATOM 680 O O . GLU A 1 90 ? 10.945 -0.069 -1.801 1.00 76.06 90 GLU A O 1
ATOM 685 N N . LEU A 1 91 ? 10.680 -0.839 0.287 1.00 81.50 91 LEU A N 1
ATOM 686 C CA . LEU A 1 91 ? 9.225 -0.996 0.222 1.00 81.50 91 LEU A CA 1
ATOM 687 C C . LEU A 1 91 ? 8.474 0.243 0.740 1.00 81.50 91 LEU A C 1
ATOM 689 O O . LEU A 1 91 ? 7.245 0.232 0.825 1.00 81.50 91 LEU A O 1
ATOM 693 N N . ALA A 1 92 ? 9.181 1.325 1.087 1.00 89.19 92 ALA A N 1
ATOM 694 C CA . ALA A 1 92 ? 8.568 2.538 1.626 1.00 89.19 92 ALA A CA 1
ATOM 695 C C . ALA A 1 92 ? 7.563 3.167 0.649 1.00 89.19 92 ALA A C 1
ATOM 697 O O . ALA A 1 92 ? 6.482 3.577 1.067 1.00 89.19 92 ALA A O 1
ATOM 698 N N . ASN A 1 93 ? 7.878 3.180 -0.651 1.00 91.69 93 ASN A N 1
ATOM 699 C CA . ASN A 1 93 ? 6.976 3.707 -1.679 1.00 91.69 93 ASN A CA 1
ATOM 700 C C . ASN A 1 93 ? 5.690 2.874 -1.788 1.00 91.69 93 ASN A C 1
ATOM 702 O O . ASN A 1 93 ? 4.600 3.438 -1.848 1.00 91.69 93 ASN A O 1
ATOM 706 N N . GLU A 1 94 ? 5.801 1.539 -1.762 1.00 92.81 94 GLU A N 1
ATOM 707 C CA . GLU A 1 94 ? 4.630 0.649 -1.782 1.00 92.81 94 GLU A CA 1
ATOM 708 C C . GLU A 1 94 ? 3.753 0.869 -0.549 1.00 92.81 94 GLU A C 1
ATOM 710 O O . GLU A 1 94 ? 2.532 0.980 -0.655 1.00 92.81 94 GLU A O 1
ATOM 715 N N . TYR A 1 95 ? 4.371 1.001 0.623 1.00 93.62 95 TYR A N 1
ATOM 716 C CA . TYR A 1 95 ? 3.639 1.242 1.857 1.00 93.62 95 TYR A CA 1
ATOM 717 C C . TYR A 1 95 ? 2.955 2.615 1.892 1.00 93.62 95 TYR A C 1
ATOM 719 O O . TYR A 1 95 ? 1.810 2.717 2.330 1.00 93.62 95 TYR A O 1
ATOM 727 N N . ALA A 1 96 ? 3.600 3.662 1.371 1.00 93.25 96 ALA A N 1
ATOM 728 C CA . ALA A 1 96 ? 2.984 4.981 1.232 1.00 93.25 96 ALA A CA 1
ATOM 729 C C . ALA A 1 96 ? 1.738 4.932 0.330 1.00 93.25 96 ALA A C 1
ATOM 731 O O . ALA A 1 96 ? 0.699 5.504 0.663 1.00 93.25 96 ALA A O 1
ATOM 732 N N . GLY A 1 97 ? 1.806 4.190 -0.780 1.00 94.50 97 GLY A N 1
ATOM 733 C CA . GLY A 1 97 ? 0.654 3.969 -1.652 1.00 94.50 97 GLY A CA 1
ATOM 734 C C . GLY A 1 97 ? -0.472 3.196 -0.965 1.00 94.50 97 GLY A C 1
ATOM 735 O O . GLY A 1 97 ? -1.645 3.551 -1.085 1.00 94.50 97 GLY A O 1
ATOM 736 N N . PHE A 1 98 ? -0.125 2.164 -0.197 1.00 94.88 98 PHE A N 1
ATOM 737 C CA . PHE A 1 98 ? -1.084 1.420 0.616 1.00 94.88 98 PHE A CA 1
ATOM 738 C C . PHE A 1 98 ? -1.800 2.322 1.637 1.00 94.88 98 PHE A C 1
ATOM 740 O O . PHE A 1 98 ? -3.030 2.295 1.705 1.00 94.88 98 PHE A O 1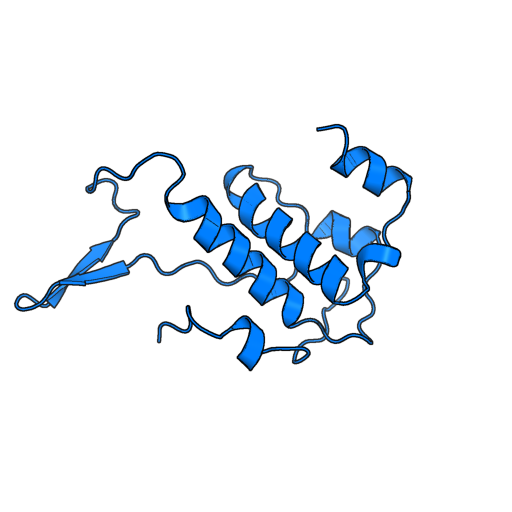
ATOM 747 N N . LEU A 1 99 ? -1.066 3.172 2.366 1.00 94.31 99 LEU A N 1
ATOM 748 C CA . LEU A 1 99 ? -1.650 4.141 3.301 1.00 94.31 99 LEU A CA 1
ATOM 749 C C . LEU A 1 99 ? -2.603 5.122 2.606 1.00 94.31 99 LEU A C 1
ATOM 751 O O . LEU A 1 99 ? -3.695 5.375 3.118 1.00 94.31 99 LEU A O 1
ATOM 755 N N . MET A 1 100 ? -2.232 5.630 1.426 1.00 94.81 100 MET A N 1
ATOM 756 C CA . MET A 1 100 ? -3.100 6.502 0.629 1.00 94.81 100 MET A CA 1
ATOM 757 C C . MET A 1 100 ? -4.431 5.812 0.301 1.00 94.81 100 MET A C 1
ATOM 759 O O . MET A 1 100 ? -5.499 6.389 0.499 1.00 94.81 100 MET A O 1
ATOM 763 N N . ALA A 1 101 ? -4.390 4.552 -0.136 1.00 94.38 101 ALA A N 1
ATOM 764 C CA . ALA A 1 101 ? -5.597 3.787 -0.433 1.00 94.38 101 ALA A CA 1
ATOM 765 C C . ALA A 1 101 ? -6.460 3.504 0.808 1.00 94.38 101 ALA A C 1
ATOM 767 O O . ALA A 1 101 ? -7.685 3.544 0.714 1.00 94.38 101 ALA A O 1
ATOM 768 N N . LEU A 1 102 ? -5.859 3.276 1.981 1.00 93.81 102 LEU A N 1
ATOM 769 C CA . LEU A 1 102 ? -6.618 3.189 3.233 1.00 93.81 102 LEU A CA 1
ATOM 770 C C . LEU A 1 102 ? -7.323 4.506 3.577 1.00 93.81 102 LEU A C 1
ATOM 772 O O . LEU A 1 102 ? -8.436 4.475 4.101 1.00 93.81 102 LEU A O 1
ATOM 776 N N . GLY A 1 103 ? -6.697 5.646 3.273 1.00 92.62 103 GLY A N 1
ATOM 777 C CA . GLY A 1 103 ? -7.320 6.964 3.384 1.00 92.62 103 GLY A CA 1
ATOM 778 C C . GLY A 1 103 ? -8.535 7.097 2.467 1.00 92.62 103 GLY A C 1
ATOM 779 O O . GLY A 1 103 ? -9.617 7.439 2.936 1.00 92.62 103 GLY A O 1
ATOM 780 N N . LEU A 1 104 ? -8.382 6.735 1.188 1.00 92.50 104 LEU A N 1
ATOM 781 C CA . LEU A 1 104 ? -9.467 6.765 0.196 1.00 92.50 104 LEU A CA 1
ATOM 782 C C . LEU A 1 104 ? -10.632 5.828 0.554 1.00 92.50 104 LEU A C 1
ATOM 784 O O . LEU A 1 104 ? -11.788 6.176 0.332 1.00 92.50 104 LEU A O 1
ATOM 788 N N . ASN A 1 105 ? -10.342 4.669 1.152 1.00 91.06 105 ASN A N 1
ATOM 789 C CA . ASN A 1 105 ? -11.354 3.707 1.597 1.00 91.06 105 ASN A CA 1
ATOM 790 C C . ASN A 1 105 ? -11.992 4.071 2.954 1.00 91.06 105 ASN A C 1
ATOM 792 O O . ASN A 1 105 ? -12.872 3.352 3.422 1.00 91.06 105 ASN A O 1
ATOM 796 N N . GLY A 1 106 ? -11.535 5.140 3.618 1.00 89.75 106 GLY A N 1
ATOM 797 C CA . GLY A 1 106 ? -12.030 5.572 4.930 1.00 89.75 106 GLY A CA 1
ATOM 798 C C . GLY A 1 106 ? -11.489 4.777 6.126 1.00 89.75 106 GLY A C 1
ATOM 799 O O . GLY A 1 106 ? -1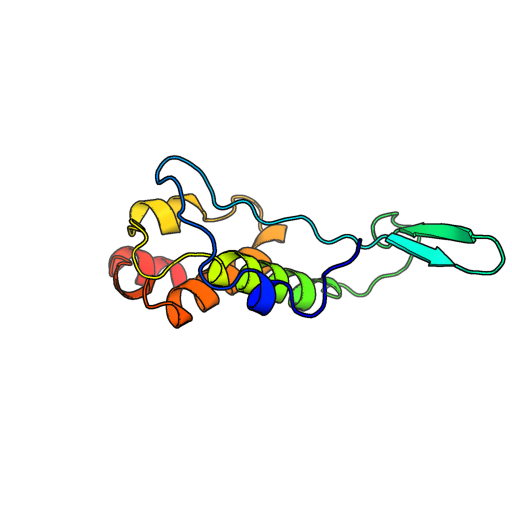1.840 5.070 7.269 1.00 89.75 106 GLY A O 1
ATOM 800 N N . HIS A 1 107 ? -10.593 3.811 5.905 1.00 89.25 107 HIS A N 1
ATOM 801 C CA . HIS A 1 107 ? -10.006 2.973 6.962 1.00 89.25 107 HIS A CA 1
ATOM 802 C C . HIS A 1 107 ? -8.950 3.699 7.795 1.00 89.25 107 HIS A C 1
ATOM 804 O O . HIS A 1 107 ? -8.727 3.332 8.947 1.00 89.25 107 HIS A O 1
ATOM 810 N N . LEU A 1 108 ? -8.322 4.747 7.251 1.00 85.56 108 LEU A N 1
ATOM 811 C CA . LEU A 1 108 ? -7.276 5.498 7.955 1.00 85.56 108 LEU A CA 1
ATOM 812 C C . LEU A 1 108 ? -7.806 6.274 9.176 1.00 85.56 108 LEU A C 1
ATOM 814 O O . LEU A 1 108 ? -7.038 6.593 10.077 1.00 85.56 108 LEU A O 1
ATOM 818 N N . THR A 1 109 ? -9.122 6.498 9.259 1.00 85.25 109 THR A N 1
ATOM 819 C CA . THR A 1 109 ? -9.792 7.077 10.441 1.00 85.25 109 THR A CA 1
ATOM 820 C C . THR A 1 109 ? -9.620 6.234 11.707 1.00 85.25 109 THR A C 1
ATOM 822 O O . THR A 1 109 ? -9.727 6.753 12.813 1.00 85.25 109 THR A O 1
ATOM 825 N N . LYS A 1 110 ? -9.323 4.939 11.556 1.00 83.31 110 LYS A N 1
ATOM 826 C CA . LYS A 1 110 ? -9.111 3.997 12.660 1.00 83.31 110 LYS A CA 1
ATOM 827 C C . LYS A 1 110 ? -7.676 4.010 13.196 1.00 83.31 110 LYS A C 1
ATOM 829 O O . LYS A 1 110 ? -7.362 3.248 14.109 1.00 83.31 110 LYS A O 1
ATOM 834 N N . LEU A 1 111 ? -6.789 4.821 12.615 1.00 85.62 111 LEU A N 1
ATOM 835 C CA . LEU A 1 111 ? -5.399 4.931 13.039 1.00 85.62 111 LEU A CA 1
ATOM 836 C C . LEU A 1 111 ? -5.295 5.766 14.323 1.00 85.62 111 LEU A C 1
ATOM 838 O O . LEU A 1 111 ? -5.833 6.867 14.408 1.00 85.62 111 LEU A O 1
ATOM 842 N N . ALA A 1 112 ? -4.582 5.252 15.324 1.00 85.38 112 ALA A N 1
ATOM 843 C CA . ALA A 1 112 ? -4.399 5.953 16.594 1.00 85.38 112 ALA A CA 1
ATOM 844 C C . ALA A 1 112 ? -3.561 7.234 16.422 1.00 85.38 112 ALA A C 1
ATOM 846 O O . ALA A 1 112 ? -2.571 7.233 15.691 1.00 85.38 112 ALA A O 1
ATOM 847 N N . THR A 1 113 ? -3.893 8.298 17.161 1.00 81.94 113 THR A N 1
ATOM 848 C CA . THR A 1 113 ? -3.208 9.606 17.094 1.00 81.94 113 THR A CA 1
ATOM 849 C C . THR A 1 113 ? -1.697 9.515 17.315 1.00 81.94 113 THR A C 1
ATOM 851 O O . THR A 1 113 ? -0.935 10.193 16.631 1.00 81.94 113 THR A O 1
ATOM 854 N N . LEU A 1 114 ? -1.248 8.637 18.218 1.00 80.06 114 LEU A N 1
ATOM 855 C CA . LEU A 1 114 ? 0.181 8.385 18.443 1.00 80.06 114 LEU A CA 1
ATOM 856 C C . LEU A 1 114 ? 0.863 7.809 17.194 1.00 80.06 114 LEU A C 1
ATOM 858 O O . LEU A 1 114 ? 1.922 8.276 16.794 1.00 80.06 114 LEU A O 1
ATOM 862 N N . ASN A 1 115 ? 0.209 6.869 16.510 1.00 83.19 115 ASN A N 1
ATOM 863 C CA . ASN A 1 115 ? 0.741 6.298 15.274 1.00 83.19 115 ASN A CA 1
ATOM 864 C C . ASN A 1 115 ? 0.761 7.338 14.147 1.00 83.19 115 ASN A C 1
ATOM 866 O O . ASN A 1 115 ? 1.693 7.345 13.352 1.00 83.19 115 ASN A O 1
ATOM 870 N N . ILE A 1 116 ? -0.235 8.232 14.082 1.00 84.06 116 ILE A N 1
ATOM 871 C CA . ILE A 1 116 ? -0.247 9.352 13.126 1.00 84.06 116 ILE A CA 1
ATOM 872 C C . ILE A 1 116 ? 0.990 10.232 13.322 1.00 84.06 116 ILE A C 1
ATOM 874 O O . ILE A 1 116 ? 1.676 10.538 12.349 1.00 84.06 116 ILE A O 1
ATOM 878 N N . HIS A 1 117 ? 1.308 10.594 14.566 1.00 84.06 117 HIS A N 1
ATOM 879 C CA . HIS A 1 117 ? 2.513 11.362 14.874 1.00 84.06 117 HIS A CA 1
ATOM 880 C C . HIS A 1 117 ? 3.783 10.650 14.381 1.00 84.06 117 HIS A C 1
ATOM 882 O O . HIS A 1 117 ? 4.614 11.273 13.722 1.00 84.06 117 HIS A O 1
ATOM 888 N N . ASP A 1 118 ? 3.900 9.340 14.597 1.00 84.00 118 ASP A N 1
ATOM 889 C CA . ASP A 1 118 ? 5.051 8.547 14.140 1.00 84.00 118 ASP A CA 1
ATOM 890 C C . ASP A 1 118 ? 5.158 8.435 12.608 1.00 84.00 118 ASP A C 1
ATOM 892 O O . ASP A 1 118 ? 6.244 8.197 12.073 1.00 84.00 118 ASP A O 1
ATOM 896 N N . TYR A 1 119 ? 4.048 8.587 11.879 1.00 83.06 119 TYR A N 1
ATOM 897 C CA . TYR A 1 119 ? 4.067 8.675 10.415 1.00 83.06 119 TYR A CA 1
ATOM 898 C C . TYR A 1 119 ? 4.475 10.057 9.904 1.00 83.06 119 TYR A C 1
ATOM 900 O O . TYR A 1 119 ? 4.977 10.146 8.786 1.00 83.06 119 TYR A O 1
ATOM 908 N N . LEU A 1 120 ? 4.268 11.111 10.696 1.00 83.69 120 LEU A N 1
ATOM 909 C CA . LEU A 1 120 ? 4.524 12.499 10.301 1.00 83.69 120 LEU A CA 1
ATOM 910 C C . LEU A 1 120 ? 5.876 13.040 10.779 1.00 83.69 120 LEU A C 1
ATOM 912 O O . LEU A 1 120 ? 6.379 13.995 10.201 1.00 83.69 120 LEU A O 1
ATOM 916 N N . THR A 1 121 ? 6.468 12.459 11.822 1.00 80.69 121 THR A N 1
ATOM 917 C CA . THR A 1 121 ? 7.728 12.934 12.430 1.00 80.69 121 THR A CA 1
ATOM 918 C C . THR A 1 121 ? 8.991 12.327 11.820 1.00 80.69 121 THR A C 1
ATOM 920 O O 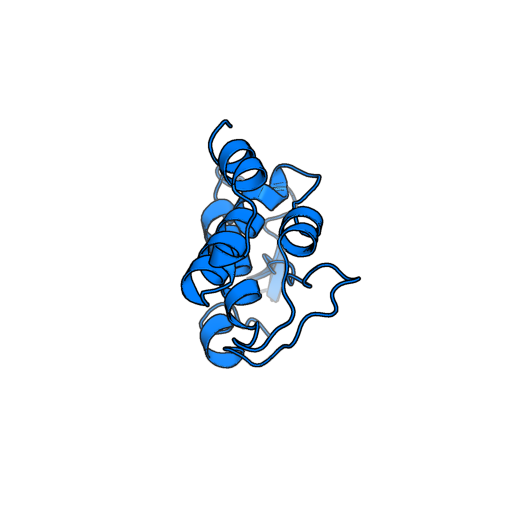. THR A 1 121 ? 10.036 12.276 12.468 1.00 80.69 121 THR A O 1
ATOM 923 N N . LYS A 1 122 ? 8.911 11.878 10.568 1.00 56.34 122 LYS A N 1
ATOM 924 C CA . LYS A 1 122 ? 10.021 11.248 9.854 1.00 56.34 122 LYS A CA 1
ATOM 925 C C . LYS A 1 122 ? 10.600 12.130 8.760 1.00 56.34 122 LYS A C 1
ATOM 927 O O . LYS A 1 122 ? 9.799 12.740 8.022 1.00 56.34 122 LYS A O 1
#

Radius of gyration: 16.55 Å; chains: 1; bounding box: 40×26×52 Å

Organism: Carlito syrichta (NCBI:txid1868482)

Secondary structure (DSSP, 8-state):
---TTTHHHHTTT-B---TTSPPP-PPP--EEEETTTTEEEETTSSSS-PPTTTTHHHHHHHHHHHHHTB-TT----HHHHHHT--SSGGGHHHHHHHHHHHHHTTGGGGS-HHHHHHHH--

InterPro domains:
  IPR024990 Anaphase-promoting complex subunit 1 [PTHR12827] (1-122)
  IPR060410 APC1, TPR-like domain [PF27562] (1-122)

Foldseek 3Di:
DDPLDCLLVVLAQVDADDLVDAQDQDDDQQWDADPDVRDIDHPPPVPDDDPVCPCLVSLLVSLLSSQRNHHLPHPDAQVSLVVNDDPDPVNVSSNNSVLVNCVVSVNNVRHDPVVVCVVVVD

pLDDT: mean 85.83, std 10.02, range [35.66, 95.38]

Sequence (122 aa):
MALPVGRGMFTLFSYHPVPTEPLPIPKLNLTGRAPPRNTTVDLNSGNIDVPPNMTSWASFHNGVAAGLKIAPASQIDSAWIVYNKPKHAELANEYAGFLMALGLNGHLTKLATLNIHDYLTK